Protein AF-A0A4Q2KER1-F1 (afdb_monomer_lite)

Secondary structure (DSSP, 8-state):
-EEETT-EEE-SSHHHHHHHHHS-----SSSEE--HHHHHHHTTSEEEEEE--EEEEETTEEEEEE-TTSBPTTT-SB-SS-EEEEEE-S-TTT--HHHHS-SSSEEEEEEEEE-TTSSEEEEEEEEEEEEEEEEEETTEEEEEEEEEEESEEE-

InterPro domains:
  IPR040674 PvuRts1 I-like, SET and RING associated domain [PF18491] (13-147)

Organism: NCBI:txid2508949

Foldseek 3Di:
DKDFFFDWQFDQDPQSVCCVPPVANDPDPDQKDQGPSNCVVPNQAEIEGEEAQPQDADPQKGKHWAAAQGQDPPVRGGHNHTKIKIFGRDDQVPQDPCNVVPGHFKYQYWHQDADPVRGGGTTGGHAMWGFPDWDDDPNGGTITITGHDGRMDDD

Structure (mmCIF, N/CA/C/O backbone):
data_AF-A0A4Q2KER1-F1
#
_entry.id   AF-A0A4Q2KER1-F1
#
loop_
_atom_site.group_PDB
_atom_site.id
_atom_site.type_symbol
_atom_site.label_atom_id
_atom_site.label_alt_id
_atom_site.label_comp_id
_atom_site.label_asym_id
_atom_site.label_entity_id
_atom_site.label_seq_id
_atom_site.pdbx_PDB_ins_code
_atom_site.Cartn_x
_atom_site.Cartn_y
_atom_site.Cartn_z
_atom_site.occupancy
_atom_site.B_iso_or_equiv
_atom_site.auth_seq_id
_atom_site.auth_comp_id
_atom_site.auth_asym_id
_atom_site.auth_atom_id
_atom_site.pdbx_PDB_model_num
ATOM 1 N N . MET A 1 1 ? 0.317 -7.271 -19.380 1.00 82.81 1 MET A N 1
ATOM 2 C CA . MET A 1 1 ? 1.462 -7.716 -18.539 1.00 82.81 1 MET A CA 1
ATOM 3 C C . MET A 1 1 ? 0.922 -8.131 -17.179 1.00 82.81 1 MET A C 1
ATOM 5 O O . MET A 1 1 ? -0.058 -7.540 -16.755 1.00 82.81 1 MET A O 1
ATOM 9 N N . GLN A 1 2 ? 1.491 -9.131 -16.507 1.00 91.81 2 GLN A N 1
ATOM 10 C CA . GLN A 1 2 ? 0.984 -9.592 -15.210 1.00 91.81 2 GLN A CA 1
ATOM 11 C C . GLN A 1 2 ? 2.060 -9.434 -14.139 1.00 91.81 2 GLN A C 1
ATOM 13 O O . GLN A 1 2 ? 3.179 -9.895 -14.343 1.00 91.81 2 GLN A O 1
ATOM 18 N N . ILE A 1 3 ? 1.697 -8.805 -13.024 1.00 94.69 3 ILE A N 1
ATOM 19 C CA . ILE A 1 3 ? 2.524 -8.677 -11.824 1.00 94.69 3 ILE A CA 1
ATOM 20 C C . ILE A 1 3 ? 1.947 -9.614 -10.764 1.00 94.69 3 ILE A C 1
ATOM 22 O O . ILE A 1 3 ? 0.728 -9.649 -10.567 1.00 94.69 3 ILE A O 1
ATOM 26 N N . LYS A 1 4 ? 2.802 -10.380 -10.094 1.00 97.38 4 LYS A N 1
ATOM 27 C CA . LYS A 1 4 ? 2.440 -11.365 -9.070 1.00 97.38 4 LYS A CA 1
ATOM 28 C C . LYS A 1 4 ? 3.099 -11.022 -7.745 1.00 97.38 4 LYS A C 1
ATOM 30 O O . LYS A 1 4 ? 4.189 -10.453 -7.717 1.00 97.38 4 LYS A O 1
ATOM 35 N N . GLN A 1 5 ? 2.434 -11.344 -6.637 1.00 97.44 5 GLN A N 1
ATOM 36 C CA . GLN A 1 5 ? 2.974 -11.112 -5.302 1.00 97.44 5 GLN A CA 1
ATOM 37 C C . GLN A 1 5 ? 4.399 -11.668 -5.199 1.00 97.44 5 GLN A C 1
ATOM 39 O O . GLN A 1 5 ? 4.672 -12.798 -5.600 1.00 97.44 5 GLN A O 1
ATOM 44 N N . GLY A 1 6 ? 5.295 -10.865 -4.632 1.00 96.69 6 GLY A N 1
ATOM 45 C CA . GLY A 1 6 ? 6.705 -11.205 -4.490 1.00 96.69 6 GLY A CA 1
ATOM 46 C C . GLY A 1 6 ? 7.576 -10.727 -5.649 1.00 96.69 6 GLY A C 1
ATOM 47 O O . GLY A 1 6 ? 8.791 -10.642 -5.456 1.00 96.69 6 GLY A O 1
ATOM 48 N N . ASP A 1 7 ? 6.992 -10.345 -6.793 1.00 97.69 7 ASP A N 1
ATOM 49 C CA . ASP A 1 7 ? 7.736 -9.722 -7.888 1.00 97.69 7 ASP A CA 1
ATOM 50 C C . ASP A 1 7 ? 8.506 -8.505 -7.371 1.00 97.69 7 ASP A C 1
ATOM 52 O O . ASP A 1 7 ? 7.975 -7.653 -6.645 1.00 97.69 7 ASP A O 1
ATOM 56 N N . PHE A 1 8 ? 9.787 -8.446 -7.733 1.00 97.25 8 PHE A N 1
ATOM 57 C CA . PHE A 1 8 ? 10.721 -7.455 -7.225 1.00 97.25 8 PHE A CA 1
ATOM 58 C C . PHE A 1 8 ? 11.245 -6.558 -8.340 1.00 97.25 8 PHE A C 1
ATOM 60 O O . PHE A 1 8 ? 11.900 -7.012 -9.278 1.00 97.25 8 PHE A O 1
ATOM 67 N N . PHE A 1 9 ? 11.015 -5.262 -8.177 1.00 94.56 9 PHE A N 1
ATOM 68 C CA . PHE A 1 9 ? 11.400 -4.213 -9.108 1.00 94.56 9 PHE A CA 1
ATOM 69 C C . PHE A 1 9 ? 12.619 -3.482 -8.552 1.00 94.56 9 PHE A C 1
ATOM 71 O O . PHE A 1 9 ? 12.553 -2.834 -7.501 1.00 94.56 9 PHE A O 1
ATOM 78 N N . ARG A 1 10 ? 13.760 -3.630 -9.230 1.00 93.50 10 ARG A N 1
ATOM 79 C CA . ARG A 1 10 ? 15.041 -3.071 -8.774 1.00 93.50 10 ARG A CA 1
ATOM 80 C C . ARG A 1 10 ? 15.081 -1.569 -9.014 1.00 93.50 10 ARG A C 1
ATOM 82 O O . ARG A 1 10 ? 14.605 -1.097 -10.037 1.00 93.50 10 ARG A O 1
ATOM 89 N N . GLY A 1 11 ? 15.701 -0.830 -8.105 1.00 89.38 11 GLY A N 1
ATOM 90 C CA . GLY A 1 11 ? 15.837 0.618 -8.237 1.00 89.38 11 GLY A CA 1
ATOM 91 C C . GLY A 1 11 ? 15.706 1.313 -6.896 1.00 89.38 11 GLY A C 1
ATOM 92 O O . GLY A 1 11 ? 15.234 0.739 -5.917 1.00 89.38 11 GLY A O 1
ATOM 93 N N . THR A 1 12 ? 16.152 2.560 -6.833 1.00 87.50 12 THR A N 1
ATOM 94 C CA . THR A 1 12 ? 16.125 3.327 -5.577 1.00 87.50 12 THR A CA 1
ATOM 95 C C . THR A 1 12 ? 14.981 4.339 -5.549 1.00 87.50 12 THR A C 1
ATOM 97 O O . THR A 1 12 ? 14.697 4.922 -4.499 1.00 87.50 12 THR A O 1
ATOM 100 N N . THR A 1 13 ? 14.295 4.520 -6.683 1.00 89.00 13 THR A N 1
ATOM 101 C CA . THR A 1 13 ? 13.223 5.499 -6.861 1.00 89.00 13 THR A CA 1
ATOM 102 C C . THR A 1 13 ? 11.897 4.844 -7.245 1.00 89.00 13 THR A C 1
ATOM 104 O O . THR A 1 13 ? 11.844 3.749 -7.803 1.00 89.00 13 THR A O 1
ATOM 107 N N . ILE A 1 14 ? 10.789 5.541 -6.965 1.00 89.19 14 ILE A N 1
ATOM 108 C CA . ILE A 1 14 ? 9.450 5.078 -7.363 1.00 89.19 14 ILE A CA 1
ATOM 109 C C . ILE A 1 14 ? 9.329 5.061 -8.892 1.00 89.19 14 ILE A C 1
ATOM 111 O O . ILE A 1 14 ? 8.648 4.198 -9.438 1.00 89.19 14 ILE A O 1
ATOM 115 N N . GLN A 1 15 ? 10.011 5.985 -9.574 1.00 87.88 15 GLN A N 1
ATOM 116 C CA . GLN A 1 15 ? 10.048 6.053 -11.031 1.00 87.88 15 GLN A CA 1
ATOM 117 C C . GLN A 1 15 ? 10.649 4.777 -11.635 1.00 87.88 15 GLN A C 1
ATOM 119 O O . GLN A 1 15 ? 10.039 4.213 -12.541 1.00 87.88 15 GLN A O 1
ATOM 124 N N . ASP A 1 16 ? 11.759 4.268 -11.083 1.00 89.00 16 ASP A N 1
ATOM 125 C CA . ASP A 1 16 ? 12.372 3.008 -11.536 1.00 89.00 16 ASP A CA 1
ATOM 126 C C . ASP A 1 16 ? 11.361 1.856 -11.483 1.00 89.00 16 ASP A C 1
ATOM 128 O O . ASP A 1 16 ? 11.210 1.094 -12.440 1.00 89.00 16 ASP A O 1
ATOM 132 N N . CYS A 1 17 ? 10.638 1.754 -10.362 1.00 90.69 17 CYS A N 1
ATOM 133 C CA . CYS A 1 17 ? 9.606 0.743 -10.176 1.00 90.69 17 CYS A CA 1
ATOM 134 C C . CYS A 1 17 ? 8.462 0.925 -11.176 1.00 90.69 17 CYS A C 1
ATOM 136 O O . CYS A 1 17 ? 8.044 -0.040 -11.802 1.00 90.69 17 CYS A O 1
ATOM 138 N N . CYS A 1 18 ? 7.980 2.152 -11.383 1.00 89.25 18 CYS A N 1
ATOM 139 C CA . CYS A 1 18 ? 6.850 2.407 -12.275 1.00 89.25 18 CYS A CA 1
ATOM 140 C C . CYS A 1 18 ? 7.175 2.169 -13.749 1.00 89.25 18 CYS A C 1
ATOM 142 O O . CYS A 1 18 ? 6.317 1.681 -14.483 1.00 89.25 18 CYS A O 1
ATOM 144 N N . SER A 1 19 ? 8.400 2.468 -14.177 1.00 89.62 19 SER A N 1
ATOM 145 C CA . SER A 1 19 ? 8.855 2.165 -15.533 1.00 89.62 19 SER A CA 1
ATOM 146 C C . SER A 1 19 ? 8.831 0.652 -15.783 1.00 89.62 19 SER A C 1
ATOM 148 O O . SER A 1 19 ? 8.263 0.197 -16.771 1.00 89.62 19 SER A O 1
ATOM 150 N N . GLN A 1 20 ? 9.319 -0.151 -14.832 1.00 91.69 20 GLN A N 1
ATOM 151 C CA . GLN A 1 20 ? 9.314 -1.614 -14.949 1.00 91.69 20 GLN A CA 1
ATOM 152 C C . GLN A 1 20 ? 7.918 -2.234 -14.771 1.00 91.69 20 GLN A C 1
ATOM 154 O O . GLN A 1 20 ? 7.540 -3.135 -15.513 1.00 91.69 20 GLN A O 1
ATOM 159 N N . ALA A 1 21 ? 7.152 -1.768 -13.782 1.00 90.44 21 ALA A N 1
ATOM 160 C CA . ALA A 1 21 ? 5.866 -2.345 -13.404 1.00 90.44 21 ALA A CA 1
ATOM 161 C C . ALA A 1 21 ? 4.711 -1.876 -14.292 1.00 90.44 21 ALA A C 1
ATOM 163 O O . ALA A 1 21 ? 3.768 -2.628 -14.481 1.00 90.44 21 ALA A O 1
ATOM 164 N N . PHE A 1 22 ? 4.750 -0.654 -14.831 1.00 89.38 22 PHE A N 1
ATOM 165 C CA . PHE A 1 22 ? 3.634 -0.057 -15.578 1.00 89.38 22 PHE A CA 1
ATOM 166 C C . PHE A 1 22 ? 4.013 0.436 -16.978 1.00 89.38 22 PHE A C 1
ATOM 168 O O . PHE A 1 22 ? 3.125 0.844 -17.730 1.00 89.38 22 PHE A O 1
ATOM 175 N N . GLY A 1 23 ? 5.303 0.434 -17.334 1.00 86.38 23 GLY A N 1
ATOM 176 C CA . GLY A 1 23 ? 5.780 0.990 -18.601 1.00 86.38 23 GLY A CA 1
ATOM 177 C C . GLY A 1 23 ? 5.606 2.507 -18.704 1.00 86.38 23 GLY A C 1
ATOM 178 O O . GLY A 1 23 ? 5.499 3.020 -19.813 1.00 86.38 23 GLY A O 1
ATOM 179 N N . CYS A 1 24 ? 5.504 3.228 -17.578 1.00 74.94 24 CYS A N 1
ATOM 180 C CA . CYS A 1 24 ? 5.270 4.673 -17.586 1.00 74.94 24 CYS A CA 1
ATOM 181 C C . CYS A 1 24 ? 6.384 5.465 -16.886 1.00 74.94 24 CYS A C 1
ATOM 183 O O . CYS A 1 24 ? 6.780 5.138 -15.765 1.00 74.94 24 CYS A O 1
ATOM 185 N N . ASP A 1 25 ? 6.789 6.578 -17.499 1.00 64.38 25 ASP A N 1
ATOM 186 C CA . ASP A 1 25 ? 7.781 7.526 -16.969 1.00 64.38 25 ASP A CA 1
ATOM 187 C C . ASP A 1 25 ? 7.149 8.551 -16.016 1.00 64.38 25 ASP A C 1
ATOM 189 O O . ASP A 1 25 ? 7.335 9.763 -16.135 1.00 64.38 25 ASP A O 1
ATOM 19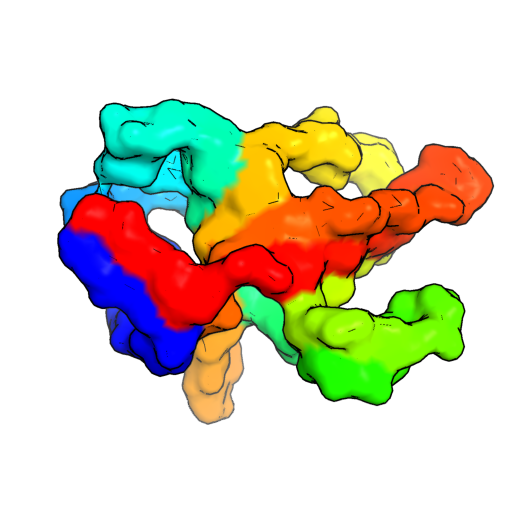3 N N . ALA A 1 26 ? 6.324 8.085 -15.080 1.00 62.53 26 ALA A N 1
ATOM 194 C CA . ALA A 1 26 ? 5.715 8.988 -14.114 1.00 62.53 26 ALA A CA 1
ATOM 195 C C . ALA A 1 26 ? 6.785 9.596 -13.186 1.00 62.53 26 ALA A C 1
ATOM 197 O O . ALA A 1 26 ? 7.653 8.885 -12.680 1.00 62.53 26 ALA A O 1
ATOM 198 N N . LEU A 1 27 ? 6.659 10.899 -12.902 1.00 62.44 27 LEU A N 1
ATOM 199 C CA . LEU A 1 27 ? 7.355 11.610 -11.822 1.00 62.44 27 LEU A CA 1
ATOM 200 C C . LEU A 1 27 ? 6.416 11.721 -10.609 1.00 62.44 27 LEU A C 1
ATOM 202 O O . LEU A 1 27 ? 5.691 12.711 -10.469 1.00 62.44 27 LEU A O 1
ATOM 206 N N . PRO A 1 28 ? 6.345 10.709 -9.732 1.00 62.97 28 PRO A N 1
ATOM 207 C CA . PRO A 1 28 ? 5.453 10.769 -8.587 1.00 62.97 28 PRO A CA 1
ATOM 208 C C . PRO A 1 28 ? 5.952 11.785 -7.559 1.00 62.97 28 PRO A C 1
ATOM 210 O O . PRO A 1 28 ? 7.000 11.606 -6.944 1.00 62.97 28 PRO A O 1
ATOM 213 N N . MET A 1 29 ? 5.155 12.826 -7.308 1.00 56.88 29 MET A N 1
ATOM 214 C CA . MET A 1 29 ? 5.394 13.774 -6.208 1.00 56.88 29 MET A CA 1
ATOM 215 C C . MET A 1 29 ? 4.910 13.252 -4.842 1.00 56.88 29 MET A C 1
ATOM 217 O O . MET A 1 29 ? 5.133 13.891 -3.818 1.00 56.88 29 MET A O 1
ATOM 221 N N . ARG A 1 30 ? 4.202 12.113 -4.807 1.00 66.75 30 ARG A N 1
ATOM 222 C CA . ARG A 1 30 ? 3.586 11.532 -3.602 1.00 66.75 30 ARG A CA 1
ATOM 223 C C . ARG A 1 30 ? 3.815 10.023 -3.538 1.00 66.75 30 ARG A C 1
ATOM 225 O O . ARG A 1 30 ? 4.129 9.386 -4.537 1.00 66.75 30 ARG A O 1
ATOM 232 N N . ALA A 1 31 ? 3.635 9.443 -2.350 1.00 72.06 31 ALA A N 1
ATOM 233 C CA . ALA A 1 31 ? 3.780 8.002 -2.125 1.00 72.06 31 ALA A CA 1
ATOM 234 C C . ALA A 1 31 ? 2.668 7.152 -2.773 1.00 72.06 31 ALA A C 1
ATOM 236 O O . ALA A 1 31 ? 2.792 5.930 -2.802 1.00 72.06 31 ALA A O 1
ATOM 237 N N . TYR A 1 32 ? 1.607 7.778 -3.291 1.00 79.81 32 TYR A N 1
ATOM 238 C CA . TYR A 1 32 ? 0.554 7.132 -4.070 1.00 79.81 32 TYR A CA 1
ATOM 239 C C . TYR A 1 32 ? 0.103 8.016 -5.235 1.00 79.81 32 TYR A C 1
ATOM 241 O O . TYR A 1 32 ? 0.102 9.244 -5.120 1.00 79.81 32 TYR A O 1
ATOM 249 N N . PHE A 1 33 ? -0.275 7.392 -6.350 1.00 85.94 33 PHE A N 1
ATOM 250 C CA . PHE A 1 33 ? -0.830 8.041 -7.544 1.00 85.94 33 PHE A CA 1
ATOM 251 C C . PHE A 1 33 ? -1.430 6.985 -8.489 1.00 85.94 33 PHE A C 1
ATOM 253 O O . PHE A 1 33 ? -1.301 5.790 -8.235 1.00 85.94 33 PHE A O 1
ATOM 260 N N . ILE A 1 34 ? -2.065 7.407 -9.585 1.00 87.12 34 ILE A N 1
ATOM 261 C CA . ILE A 1 34 ? -2.549 6.494 -10.632 1.00 87.12 34 ILE A CA 1
ATOM 262 C C . ILE A 1 34 ? -1.576 6.548 -11.818 1.00 87.12 34 ILE A C 1
ATOM 264 O O . ILE A 1 34 ? -1.477 7.600 -12.458 1.00 87.12 34 ILE A O 1
ATOM 268 N N . PRO A 1 35 ? -0.844 5.460 -12.121 1.00 87.75 35 PRO A N 1
ATOM 269 C CA . PRO A 1 35 ? -0.024 5.373 -13.328 1.00 87.75 35 PRO A CA 1
ATOM 270 C C . PRO A 1 35 ? -0.859 5.594 -14.593 1.00 87.75 35 PRO A C 1
ATOM 272 O O . PRO A 1 35 ? -1.991 5.121 -14.670 1.00 87.75 35 PRO A O 1
ATOM 275 N N . LYS A 1 36 ? -0.305 6.263 -15.614 1.00 87.62 36 LYS A N 1
ATOM 276 C CA . LYS A 1 36 ? -1.032 6.574 -16.862 1.00 87.62 36 LYS A CA 1
ATOM 277 C C . LYS A 1 36 ? -1.641 5.319 -17.502 1.00 87.62 36 LYS A C 1
ATOM 279 O O . LYS A 1 36 ? -2.835 5.306 -17.767 1.00 87.62 36 LYS A O 1
ATOM 284 N N . THR A 1 37 ? -0.853 4.254 -17.637 1.00 88.81 37 THR A N 1
ATOM 285 C CA . THR A 1 37 ? -1.289 2.962 -18.194 1.00 88.81 37 THR A CA 1
ATOM 286 C C . THR A 1 37 ? -2.437 2.338 -17.394 1.00 88.81 37 THR A C 1
ATOM 288 O O . THR A 1 37 ? -3.367 1.768 -17.957 1.00 88.81 37 THR A O 1
ATOM 291 N N . VAL A 1 38 ? -2.403 2.473 -16.063 1.00 90.38 38 VAL A N 1
ATOM 292 C CA . VAL A 1 38 ? -3.481 1.997 -15.183 1.00 90.38 38 VAL A CA 1
ATOM 293 C C . VAL A 1 38 ? -4.737 2.836 -15.393 1.00 90.38 38 VAL A C 1
ATOM 295 O O . VAL A 1 38 ? -5.817 2.270 -15.537 1.00 90.38 38 VAL A O 1
ATOM 298 N N . ARG A 1 39 ? -4.599 4.167 -15.479 1.00 90.00 39 ARG A N 1
ATOM 299 C CA . ARG A 1 39 ? -5.721 5.077 -15.733 1.00 90.00 39 ARG A CA 1
ATOM 300 C C . ARG A 1 39 ? -6.392 4.813 -17.075 1.00 90.00 39 ARG A C 1
ATOM 302 O O . ARG A 1 39 ? -7.613 4.809 -17.149 1.00 90.00 39 ARG A O 1
ATOM 309 N N . GLU A 1 40 ? -5.615 4.596 -18.129 1.00 90.62 40 GLU A N 1
ATOM 310 C CA . GLU A 1 40 ? -6.144 4.333 -19.472 1.00 90.62 40 GLU A CA 1
ATOM 311 C C . GLU A 1 40 ? -6.981 3.050 -19.523 1.00 90.62 40 GLU A C 1
ATOM 313 O O . GLU A 1 40 ? -7.974 2.996 -20.245 1.00 90.62 40 GLU A O 1
ATOM 318 N N . ARG A 1 41 ? -6.614 2.036 -18.731 1.00 91.25 41 ARG A N 1
ATOM 319 C CA . ARG A 1 41 ? -7.297 0.739 -18.719 1.00 91.25 41 ARG A CA 1
ATOM 320 C C . ARG A 1 41 ? -8.431 0.638 -17.697 1.00 91.25 41 ARG A C 1
ATOM 322 O O . ARG A 1 41 ? -9.433 -0.013 -17.973 1.00 91.25 41 ARG A O 1
ATOM 329 N N . TYR A 1 42 ? -8.269 1.245 -16.524 1.00 91.50 42 TYR A N 1
ATOM 330 C CA . TYR A 1 42 ? -9.158 1.053 -15.372 1.00 91.50 42 TYR A CA 1
ATOM 331 C C . TYR A 1 42 ? -9.743 2.355 -14.808 1.00 91.50 42 TYR A C 1
ATOM 333 O O . TYR A 1 42 ? -10.422 2.334 -13.782 1.00 91.50 42 TYR A O 1
ATOM 341 N N . GLY A 1 43 ? -9.474 3.498 -15.439 1.00 89.06 43 GLY A N 1
ATOM 342 C CA . GLY A 1 43 ? -9.858 4.803 -14.910 1.00 89.06 43 GLY A CA 1
ATOM 343 C C . GLY A 1 43 ? -9.193 5.096 -13.564 1.00 89.06 43 GLY A C 1
ATOM 344 O O . GLY A 1 43 ? -8.065 4.685 -13.294 1.00 89.06 43 GLY A O 1
ATOM 345 N N . ASP A 1 44 ? -9.910 5.798 -12.692 1.00 87.25 44 ASP A N 1
ATOM 346 C CA . ASP A 1 44 ? -9.412 6.185 -11.370 1.00 87.25 44 ASP A CA 1
ATOM 347 C C . ASP A 1 44 ? -9.734 5.142 -10.277 1.00 87.25 44 ASP A C 1
ATOM 349 O O . ASP A 1 44 ? -9.924 5.487 -9.115 1.00 87.25 44 ASP A O 1
ATOM 353 N N . HIS A 1 45 ? -9.828 3.855 -10.623 1.00 87.38 45 HIS A N 1
ATOM 354 C CA . HIS A 1 45 ? -10.171 2.800 -9.659 1.00 87.38 45 HIS A CA 1
ATOM 355 C C . HIS A 1 45 ? -8.956 2.312 -8.845 1.00 87.38 45 HIS A C 1
ATOM 357 O O . HIS A 1 45 ? -9.053 2.097 -7.633 1.00 87.38 45 HIS A O 1
ATOM 363 N N . TYR A 1 46 ? -7.795 2.189 -9.500 1.00 90.19 46 TYR A N 1
ATOM 364 C CA . TYR A 1 46 ? -6.571 1.615 -8.935 1.00 90.19 46 TYR A CA 1
ATOM 365 C C . TYR A 1 46 ? -5.475 2.655 -8.722 1.00 90.19 46 TYR A C 1
ATOM 367 O O . TYR A 1 46 ? -5.035 3.308 -9.666 1.00 90.19 46 TYR A O 1
ATOM 375 N N . TYR A 1 47 ? -4.948 2.733 -7.501 1.00 90.06 47 TYR A N 1
ATOM 376 C CA . TYR A 1 47 ? -3.835 3.624 -7.165 1.00 90.06 47 TYR A CA 1
ATOM 377 C C . TYR A 1 47 ? -2.599 2.803 -6.818 1.00 90.06 47 TYR A C 1
ATOM 379 O O . TYR A 1 47 ? -2.645 1.943 -5.941 1.00 90.06 47 TYR A O 1
ATOM 387 N N . ALA A 1 48 ? -1.473 3.090 -7.464 1.00 91.44 48 ALA A N 1
ATOM 388 C CA . ALA A 1 48 ? -0.190 2.535 -7.061 1.00 91.44 48 ALA A CA 1
ATOM 389 C C . ALA A 1 48 ? 0.257 3.188 -5.749 1.00 91.44 48 ALA A C 1
ATOM 391 O O . ALA A 1 48 ? 0.192 4.412 -5.611 1.00 91.44 48 ALA A O 1
ATOM 392 N N . TRP A 1 49 ? 0.703 2.379 -4.790 1.00 92.81 49 TRP A N 1
ATOM 393 C CA . TRP A 1 49 ? 1.037 2.818 -3.437 1.00 92.81 49 TRP A CA 1
ATOM 394 C C . TRP A 1 49 ? 2.384 2.250 -2.991 1.00 92.81 49 TRP A C 1
ATOM 396 O O . TRP A 1 49 ? 2.581 1.041 -2.989 1.00 92.81 49 TRP A O 1
ATOM 406 N N . PHE A 1 50 ? 3.319 3.125 -2.614 1.00 92.31 50 PHE A N 1
ATOM 407 C CA . PHE A 1 50 ? 4.721 2.780 -2.361 1.00 92.31 50 PHE A CA 1
ATOM 408 C C . PHE A 1 50 ? 5.124 3.121 -0.929 1.00 92.31 50 PHE A C 1
ATOM 410 O O . PHE A 1 50 ? 5.533 4.256 -0.639 1.00 92.31 50 PHE A O 1
ATOM 417 N N . VAL A 1 51 ? 5.087 2.135 -0.038 1.00 92.19 51 VAL A N 1
ATOM 418 C CA . VAL A 1 51 ? 5.234 2.341 1.413 1.00 92.19 51 VAL A CA 1
ATOM 419 C C . VAL A 1 51 ? 6.230 1.391 2.053 1.00 92.19 51 VAL A C 1
ATOM 421 O O . VAL A 1 51 ? 6.538 0.332 1.521 1.00 92.19 51 VAL A O 1
ATOM 424 N N . PHE A 1 52 ? 6.761 1.782 3.209 1.00 93.88 52 PHE A N 1
ATOM 425 C CA . PHE A 1 52 ? 7.358 0.808 4.123 1.00 93.88 52 PHE A CA 1
ATOM 426 C C . PHE A 1 52 ? 6.229 0.028 4.795 1.00 93.88 52 PHE A C 1
ATOM 428 O O . PHE A 1 52 ? 5.159 0.584 4.977 1.00 93.88 52 PHE A O 1
ATOM 435 N N . MET A 1 53 ? 6.445 -1.241 5.132 1.00 95.44 53 MET A N 1
ATOM 436 C CA 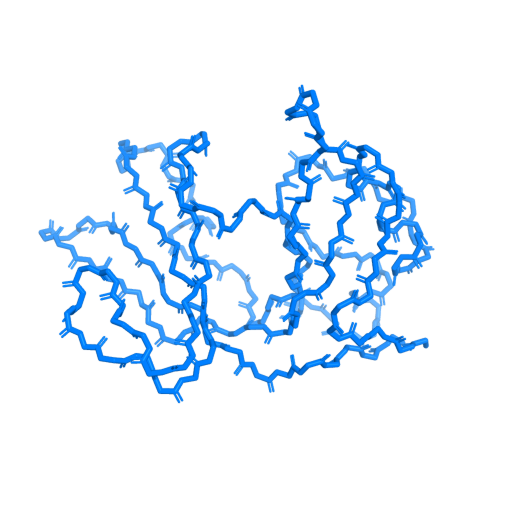. MET A 1 53 ? 5.432 -2.079 5.799 1.00 95.44 53 MET A CA 1
ATOM 437 C C . MET A 1 53 ? 5.979 -2.716 7.086 1.00 95.44 53 MET A C 1
ATOM 439 O O . MET A 1 53 ? 5.535 -3.781 7.503 1.00 95.44 53 MET A O 1
ATOM 443 N N . ASP A 1 54 ? 6.994 -2.082 7.677 1.00 93.56 54 ASP A N 1
ATOM 444 C CA . ASP A 1 54 ? 7.739 -2.531 8.861 1.00 93.56 54 ASP A CA 1
ATOM 445 C C . ASP A 1 54 ? 7.242 -1.876 10.166 1.00 93.56 54 ASP A C 1
ATOM 447 O O . ASP A 1 54 ? 7.853 -2.052 11.215 1.00 93.56 54 ASP A O 1
ATOM 451 N N . GLY A 1 55 ? 6.160 -1.091 10.109 1.00 93.12 55 GLY A N 1
ATOM 452 C CA . GLY A 1 55 ? 5.640 -0.320 11.240 1.00 93.12 55 GLY A CA 1
ATOM 453 C C . GLY A 1 55 ? 6.447 0.942 11.567 1.00 93.12 55 GLY A C 1
ATOM 454 O O . GLY A 1 55 ? 6.068 1.688 12.474 1.00 93.12 55 GLY A O 1
ATOM 455 N N . SER A 1 56 ? 7.532 1.231 10.838 1.00 92.00 56 SER A N 1
ATOM 456 C CA . SER A 1 56 ? 8.301 2.458 11.056 1.00 92.00 56 SER A CA 1
ATOM 457 C C . SER A 1 56 ? 7.479 3.698 10.699 1.00 92.00 56 SER A C 1
ATOM 459 O O . SER A 1 56 ? 6.754 3.727 9.703 1.00 92.00 56 SER A O 1
ATOM 461 N N . VAL A 1 57 ? 7.600 4.741 11.524 1.00 91.94 57 VAL A N 1
ATOM 462 C CA . VAL A 1 57 ? 6.927 6.021 11.288 1.00 91.94 57 VAL A CA 1
ATOM 463 C C . VAL A 1 57 ? 7.740 6.840 10.293 1.00 91.94 57 VAL A C 1
ATOM 465 O O . VAL A 1 57 ? 8.924 7.110 10.504 1.00 91.94 57 VAL A O 1
ATOM 468 N N . LYS A 1 58 ? 7.094 7.280 9.214 1.00 88.94 58 LYS A N 1
ATOM 469 C CA . LYS A 1 58 ? 7.664 8.202 8.234 1.00 88.94 58 LYS A CA 1
ATOM 470 C C . LYS A 1 58 ? 6.637 9.257 7.857 1.00 88.94 58 LYS A C 1
ATOM 472 O O . LYS A 1 58 ? 5.555 8.926 7.390 1.00 88.94 58 LYS A O 1
ATOM 477 N N . ASN A 1 59 ? 6.999 10.529 8.026 1.00 87.50 59 ASN A N 1
ATOM 478 C CA . ASN A 1 59 ? 6.106 11.669 7.787 1.00 87.50 59 ASN A CA 1
ATOM 479 C C . ASN A 1 59 ? 4.760 11.503 8.516 1.00 87.50 59 ASN A C 1
ATOM 481 O O . ASN A 1 59 ? 3.711 11.673 7.908 1.00 87.50 59 ASN A O 1
ATOM 485 N N . ASN A 1 60 ? 4.804 11.115 9.795 1.00 92.00 60 ASN A N 1
ATOM 486 C CA . ASN A 1 60 ? 3.639 10.843 10.650 1.00 92.00 60 ASN A CA 1
ATOM 487 C C . ASN A 1 60 ? 2.772 9.635 10.257 1.00 92.00 60 ASN A C 1
ATOM 489 O O . ASN A 1 60 ? 1.777 9.376 10.927 1.00 92.00 60 ASN A O 1
ATOM 493 N N . TRP A 1 61 ? 3.143 8.878 9.224 1.00 91.88 61 TRP A N 1
ATOM 494 C CA . TRP A 1 61 ? 2.445 7.660 8.821 1.00 91.88 61 TRP A CA 1
ATOM 495 C C . TRP A 1 61 ? 3.250 6.423 9.209 1.00 91.88 61 TRP A C 1
ATOM 497 O O . TRP A 1 61 ? 4.450 6.346 8.941 1.00 91.88 61 TRP A O 1
ATOM 507 N N . SER A 1 62 ? 2.587 5.437 9.801 1.00 94.38 62 SER A N 1
ATOM 508 C CA . SER A 1 62 ? 3.114 4.092 10.018 1.00 94.38 62 SER A CA 1
ATOM 509 C C . SER A 1 62 ? 2.276 3.105 9.225 1.00 94.38 62 SER A C 1
ATOM 511 O O . SER A 1 62 ? 1.055 3.204 9.188 1.00 94.38 62 SER A O 1
ATOM 513 N N . ASN A 1 63 ? 2.938 2.166 8.567 1.00 95.88 63 ASN A N 1
ATOM 514 C CA . ASN A 1 63 ? 2.293 1.126 7.785 1.00 95.88 63 ASN A CA 1
ATOM 515 C C . ASN A 1 63 ? 2.897 -0.207 8.203 1.00 95.88 63 ASN A C 1
ATOM 517 O O . ASN A 1 63 ? 4.122 -0.361 8.208 1.00 95.88 63 ASN A O 1
ATOM 521 N N . GLN A 1 64 ? 2.049 -1.163 8.552 1.00 96.69 64 GLN A N 1
ATOM 522 C CA . GLN A 1 64 ? 2.467 -2.480 9.005 1.00 96.69 64 GLN A CA 1
ATOM 523 C C . GLN A 1 64 ? 1.711 -3.549 8.229 1.00 96.69 64 GLN A C 1
ATOM 525 O O . GLN A 1 64 ? 0.483 -3.533 8.186 1.00 96.69 64 GLN A O 1
ATOM 530 N N . PHE A 1 65 ? 2.446 -4.485 7.630 1.00 97.00 65 PHE A N 1
ATOM 531 C CA . PHE A 1 65 ? 1.837 -5.695 7.092 1.00 97.00 65 PHE A CA 1
ATOM 532 C C . PHE A 1 65 ? 1.444 -6.624 8.243 1.00 97.00 65 PHE A C 1
ATOM 534 O O . PHE A 1 65 ? 2.260 -6.904 9.124 1.00 97.00 65 PHE A O 1
ATOM 541 N N . ILE A 1 66 ? 0.203 -7.094 8.225 1.00 96.94 66 ILE A N 1
ATOM 542 C CA . ILE A 1 66 ? -0.364 -8.023 9.195 1.00 96.94 66 ILE A CA 1
ATOM 543 C C . ILE A 1 66 ? -0.831 -9.244 8.410 1.00 96.94 66 ILE A C 1
ATOM 545 O O . ILE A 1 66 ? -1.734 -9.149 7.577 1.00 96.94 66 ILE A O 1
ATOM 549 N N . ALA A 1 67 ? -0.202 -10.390 8.654 1.00 96.69 67 ALA A N 1
ATOM 550 C CA . ALA A 1 67 ? -0.612 -11.629 8.009 1.00 96.69 67 ALA A CA 1
ATOM 551 C C . ALA A 1 67 ? -1.959 -12.102 8.570 1.00 96.69 67 ALA A C 1
ATOM 553 O O . ALA A 1 67 ? -2.302 -11.821 9.725 1.00 96.69 67 ALA A O 1
ATOM 554 N N . LYS A 1 68 ? -2.698 -12.886 7.783 1.00 96.62 68 LYS A N 1
ATOM 555 C CA . LYS A 1 68 ? -3.906 -13.566 8.259 1.00 96.62 68 LYS A CA 1
ATOM 556 C C . LYS A 1 68 ? -3.662 -14.257 9.610 1.00 96.62 68 LYS A C 1
ATOM 558 O O . LYS A 1 68 ? -2.623 -14.876 9.839 1.00 96.62 68 LYS A O 1
ATOM 563 N N . SER A 1 69 ? -4.646 -14.154 10.498 1.00 96.81 69 SER A N 1
ATOM 564 C CA . SER A 1 69 ? -4.645 -14.655 11.877 1.00 96.81 69 SER A CA 1
ATOM 565 C C . SER A 1 69 ? -3.704 -13.934 12.852 1.00 96.81 69 SER A C 1
ATOM 567 O O . SER A 1 69 ? -3.774 -14.208 14.050 1.00 96.81 69 SER A O 1
ATOM 569 N N . GLN A 1 70 ? -2.858 -12.998 12.407 1.00 97.25 70 GLN A N 1
ATOM 570 C CA . GLN A 1 70 ? -2.121 -12.127 13.326 1.00 97.25 70 GLN A CA 1
ATOM 571 C C . GLN A 1 70 ? -3.042 -11.054 13.910 1.00 97.25 70 GLN A C 1
ATOM 573 O O . GLN A 1 70 ? -4.027 -10.650 13.294 1.00 97.25 70 GLN A O 1
ATOM 578 N N . ILE A 1 71 ? -2.725 -10.584 15.116 1.00 96.31 71 ILE A N 1
ATOM 579 C CA . ILE A 1 71 ? -3.524 -9.560 15.790 1.00 96.31 71 ILE A CA 1
ATOM 580 C C . ILE A 1 71 ? -3.311 -8.205 15.119 1.00 96.31 71 ILE A C 1
ATOM 582 O O . ILE A 1 71 ? -2.187 -7.705 15.057 1.00 96.31 71 ILE A O 1
ATOM 586 N N . ILE A 1 72 ? -4.407 -7.586 14.684 1.00 93.00 72 ILE A N 1
ATOM 587 C CA . ILE A 1 72 ? -4.395 -6.220 14.169 1.00 93.00 72 ILE A CA 1
ATOM 588 C C . ILE A 1 72 ? -4.121 -5.260 15.340 1.00 93.00 72 ILE A C 1
ATOM 590 O O . ILE A 1 72 ? -4.824 -5.317 16.365 1.00 93.00 72 ILE A O 1
ATOM 594 N N . PRO A 1 73 ? -3.128 -4.358 15.217 1.00 87.50 73 PRO A N 1
ATOM 595 C CA . PRO A 1 73 ? -2.896 -3.307 16.200 1.00 87.50 73 PRO A CA 1
ATOM 596 C C . PRO A 1 73 ? -4.165 -2.480 16.454 1.00 87.50 73 PRO A C 1
ATOM 598 O O . PRO A 1 73 ? -5.030 -2.371 15.591 1.00 87.50 73 PRO A O 1
ATOM 601 N N . PHE A 1 74 ? -4.287 -1.898 17.650 1.00 84.44 74 PHE A N 1
ATOM 602 C CA . PHE A 1 74 ? -5.481 -1.190 18.150 1.00 84.44 74 PHE A CA 1
ATOM 603 C C . PHE A 1 74 ? -6.751 -2.031 18.318 1.00 84.44 74 PHE A C 1
ATOM 605 O O . PHE A 1 74 ? -7.321 -2.019 19.404 1.00 84.44 74 PHE A O 1
ATOM 612 N N . LEU A 1 75 ? -7.184 -2.778 17.301 1.00 87.38 75 LEU A N 1
ATOM 613 C CA . LEU A 1 75 ? -8.436 -3.535 17.359 1.00 87.38 75 LEU A CA 1
ATOM 614 C C . LEU A 1 75 ? -8.366 -4.750 18.286 1.00 87.38 75 LEU A C 1
ATOM 616 O O . LEU A 1 75 ? -9.401 -5.188 18.776 1.00 87.38 75 LEU A O 1
ATOM 620 N N . LYS A 1 76 ? -7.165 -5.303 18.511 1.00 92.31 76 LYS A N 1
ATOM 621 C CA . LYS A 1 76 ? -6.946 -6.503 19.341 1.00 92.31 76 LYS A CA 1
ATOM 622 C C . LYS A 1 76 ? -7.743 -7.728 18.866 1.00 92.31 76 LYS A C 1
ATOM 624 O O . LYS A 1 76 ? -8.023 -8.626 19.653 1.00 92.31 76 LYS A O 1
ATOM 629 N N . VAL A 1 77 ? -8.053 -7.783 17.570 1.00 93.31 77 VAL A N 1
ATOM 630 C CA . VAL A 1 77 ? -8.700 -8.923 16.906 1.00 93.31 77 VAL A CA 1
ATOM 631 C C . VAL A 1 77 ? -7.769 -9.524 15.850 1.00 93.31 77 VAL A C 1
ATOM 633 O O . VAL A 1 77 ? -6.941 -8.791 15.297 1.00 93.31 77 VAL A O 1
ATOM 636 N N . PRO A 1 78 ? -7.870 -10.831 15.555 1.00 96.19 78 PRO A N 1
ATOM 637 C CA . PRO A 1 78 ? -7.134 -11.446 14.454 1.00 96.19 78 PRO A CA 1
ATOM 638 C C . PRO A 1 78 ? -7.553 -10.877 13.094 1.00 96.19 78 PRO A C 1
ATOM 640 O O . PRO A 1 78 ? -8.730 -10.601 12.869 1.00 96.19 78 PRO A O 1
ATOM 643 N N . ALA A 1 79 ? -6.603 -10.745 12.172 1.00 95.81 79 ALA A N 1
ATOM 644 C CA . ALA A 1 79 ? -6.881 -10.395 10.787 1.00 95.81 79 ALA A CA 1
ATOM 645 C C . ALA A 1 79 ? -7.513 -11.577 10.036 1.00 95.81 79 ALA A C 1
ATOM 647 O O . ALA A 1 79 ? -6.985 -12.690 10.052 1.00 95.81 79 ALA A O 1
ATOM 648 N N . GLU A 1 80 ? -8.623 -11.350 9.336 1.00 94.50 80 GLU A N 1
ATOM 649 C CA . GLU A 1 80 ? -9.294 -12.398 8.548 1.00 94.50 80 GLU A CA 1
ATOM 650 C C . GLU A 1 80 ? -8.550 -12.731 7.243 1.00 94.50 80 GLU A C 1
ATOM 652 O O . GLU A 1 80 ? -8.659 -13.838 6.702 1.00 94.50 80 GLU A O 1
ATOM 657 N N . ARG A 1 81 ? -7.774 -11.766 6.747 1.00 95.94 81 ARG A N 1
ATOM 658 C CA . ARG A 1 81 ? -6.960 -11.809 5.529 1.00 95.94 81 ARG A CA 1
ATOM 659 C C . ARG A 1 81 ? -5.642 -11.099 5.794 1.00 95.94 81 ARG A C 1
ATOM 661 O O . ARG A 1 81 ? -5.536 -10.347 6.760 1.00 95.94 81 ARG A O 1
ATOM 668 N N . ASP A 1 82 ? -4.674 -11.297 4.909 1.00 97.75 82 ASP A N 1
ATOM 669 C CA . ASP A 1 82 ? -3.508 -10.421 4.865 1.00 97.75 82 ASP A CA 1
ATOM 670 C C . ASP A 1 82 ? -3.979 -8.975 4.683 1.00 97.75 82 ASP A C 1
ATOM 672 O O . ASP A 1 82 ? -4.824 -8.678 3.829 1.00 97.75 82 ASP A O 1
ATOM 676 N N . CYS A 1 83 ? -3.463 -8.073 5.507 1.00 97.12 83 CYS A N 1
ATOM 677 C CA . CYS A 1 83 ? -3.856 -6.678 5.473 1.00 97.12 83 CYS A CA 1
ATOM 678 C C . CYS A 1 83 ? -2.682 -5.751 5.778 1.00 97.12 83 CYS A C 1
ATOM 680 O O . CYS A 1 83 ? -1.636 -6.155 6.288 1.00 97.12 83 CYS A O 1
ATOM 682 N N . ILE A 1 84 ? -2.859 -4.481 5.437 1.00 96.94 84 ILE A N 1
ATOM 683 C CA . ILE A 1 84 ? -1.949 -3.408 5.812 1.00 96.94 84 ILE A CA 1
ATOM 684 C C . ILE A 1 84 ? -2.690 -2.518 6.804 1.00 96.94 84 ILE A C 1
ATOM 686 O O . ILE A 1 84 ? -3.736 -1.946 6.487 1.00 96.94 84 ILE A O 1
ATOM 690 N N . PHE A 1 85 ? -2.141 -2.416 8.011 1.00 96.38 85 PHE A N 1
ATOM 691 C CA . PHE A 1 85 ? -2.574 -1.465 9.024 1.00 96.38 85 PHE A CA 1
ATOM 692 C C . PHE A 1 85 ? -1.822 -0.147 8.815 1.00 96.38 85 PHE A C 1
ATOM 694 O O . PHE A 1 85 ? -0.601 -0.095 8.970 1.00 96.38 85 PHE A O 1
ATOM 701 N N . GLU A 1 86 ? -2.546 0.902 8.434 1.00 94.44 86 GLU A N 1
ATOM 702 C CA . GLU A 1 86 ? -2.026 2.251 8.193 1.00 94.44 86 GLU A CA 1
ATOM 703 C C . GLU A 1 86 ? -2.461 3.158 9.347 1.00 94.44 86 GLU A C 1
ATOM 705 O O . GLU A 1 86 ? -3.650 3.402 9.515 1.00 94.44 86 GLU A O 1
ATOM 710 N N . ALA A 1 87 ? -1.527 3.679 10.135 1.00 94.25 87 ALA A N 1
ATOM 711 C CA . ALA A 1 87 ? -1.800 4.576 11.254 1.00 94.25 87 ALA A CA 1
ATOM 712 C C . ALA A 1 87 ? -1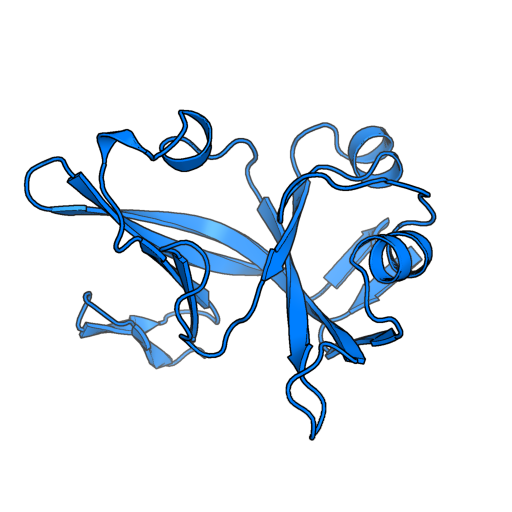.190 5.959 11.028 1.00 94.25 87 ALA A C 1
ATOM 714 O O . ALA A 1 87 ? -0.105 6.087 10.455 1.00 94.25 87 ALA A O 1
ATOM 715 N N . TYR A 1 88 ? -1.870 6.987 11.530 1.00 92.44 88 TYR A N 1
ATOM 716 C CA . TYR A 1 88 ? -1.402 8.367 11.494 1.00 92.44 88 TYR A CA 1
ATOM 717 C C . TYR A 1 88 ? -1.188 8.898 12.909 1.00 92.44 88 TYR A C 1
ATOM 719 O O . TYR A 1 88 ? -2.072 8.818 13.757 1.00 92.44 88 TYR A O 1
ATOM 727 N N . SER A 1 89 ? -0.010 9.464 13.157 1.00 91.50 89 SER A N 1
ATOM 728 C CA . SER A 1 89 ? 0.391 10.006 14.459 1.00 91.50 89 SER A CA 1
ATOM 729 C C . SER A 1 89 ? 0.598 11.524 14.449 1.00 91.50 89 SER A C 1
ATOM 731 O O . SER A 1 89 ? 1.169 12.068 15.390 1.00 91.50 89 SER A O 1
ATOM 733 N N . GLY A 1 90 ? 0.220 12.206 13.366 1.00 90.81 90 GLY A N 1
ATOM 734 C CA . GLY A 1 90 ? 0.408 13.649 13.212 1.00 90.81 90 GLY A CA 1
ATOM 735 C C . GLY A 1 90 ? -0.794 14.463 13.686 1.00 90.81 90 GLY A C 1
ATOM 736 O O . GLY A 1 90 ? -1.786 13.934 14.194 1.00 90.81 90 GLY A O 1
ATOM 737 N N . LEU A 1 91 ? -0.735 15.780 13.481 1.00 90.94 91 LEU A N 1
ATOM 738 C CA . LEU A 1 91 ? -1.865 16.653 13.781 1.00 90.94 91 LEU A CA 1
ATOM 739 C C . LEU A 1 91 ? -2.964 16.470 12.728 1.00 90.94 91 LEU A C 1
ATOM 741 O O . LEU A 1 91 ? -2.705 16.391 11.527 1.00 90.94 91 LEU A O 1
ATOM 745 N N . GLN A 1 92 ? -4.219 16.443 13.174 1.00 90.25 92 GLN A N 1
ATOM 746 C CA . GLN A 1 92 ? -5.392 16.271 12.302 1.00 90.25 92 GLN A CA 1
ATOM 747 C C . GLN A 1 92 ? -5.596 17.434 11.317 1.00 90.25 92 GLN A C 1
ATOM 749 O O . GLN A 1 92 ? -6.255 17.274 10.285 1.00 90.25 92 GLN A O 1
ATOM 754 N N . ALA A 1 93 ? -5.056 18.609 11.652 1.00 88.50 93 ALA A N 1
ATOM 755 C CA . ALA A 1 93 ? -5.066 19.792 10.798 1.00 88.50 93 ALA A CA 1
ATOM 756 C C . ALA A 1 93 ? -4.149 19.635 9.572 1.00 88.50 93 ALA A C 1
ATOM 758 O O . ALA A 1 93 ? -4.449 20.203 8.527 1.00 88.50 93 ALA A O 1
ATOM 759 N N . ASP A 1 94 ? -3.098 18.816 9.680 1.00 87.50 94 ASP A N 1
ATOM 760 C CA . ASP A 1 94 ? -2.105 18.621 8.615 1.00 87.50 94 ASP A CA 1
ATOM 761 C C . ASP A 1 94 ? -2.555 17.583 7.580 1.00 87.50 94 ASP A C 1
ATOM 763 O O . ASP A 1 94 ? -2.021 17.521 6.474 1.00 87.50 94 ASP A O 1
ATOM 767 N N . MET A 1 95 ? -3.556 16.768 7.923 1.00 85.38 95 MET A N 1
ATOM 768 C CA .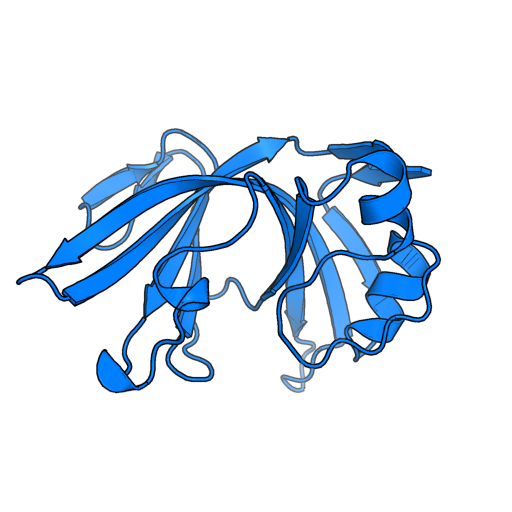 MET A 1 95 ? -4.117 15.784 7.007 1.00 85.38 95 MET A CA 1
ATOM 769 C C . MET A 1 95 ? -4.875 16.476 5.875 1.00 85.38 95 MET A C 1
ATOM 771 O O . MET A 1 95 ? -5.884 17.159 6.094 1.00 85.38 95 MET A O 1
ATOM 775 N N . THR A 1 96 ? -4.443 16.223 4.645 1.00 82.19 96 THR A N 1
ATOM 776 C CA . THR A 1 96 ? -5.138 16.694 3.447 1.00 82.19 96 THR A CA 1
ATOM 777 C C . THR A 1 96 ? -6.502 16.016 3.285 1.00 82.19 96 THR A C 1
ATOM 779 O O . THR A 1 96 ? -6.753 14.936 3.820 1.00 82.19 96 THR A O 1
ATOM 782 N N . LYS A 1 97 ? -7.398 16.613 2.484 1.00 77.62 97 LYS A N 1
ATOM 783 C CA . LYS A 1 97 ? -8.716 16.021 2.183 1.00 77.62 97 LYS A CA 1
ATOM 784 C C . LYS A 1 97 ? -8.598 14.575 1.687 1.00 77.62 97 LYS A C 1
ATOM 786 O O . LYS A 1 97 ? -9.310 13.713 2.173 1.00 77.62 97 LYS A O 1
ATOM 791 N N . HIS A 1 98 ? -7.663 14.300 0.778 1.00 73.25 98 HIS A N 1
ATOM 792 C CA . HIS A 1 98 ? -7.452 12.955 0.229 1.00 73.25 98 HIS A CA 1
ATOM 793 C C . HIS A 1 98 ? -6.806 11.981 1.218 1.00 73.25 98 HIS A C 1
ATOM 795 O O . HIS A 1 98 ? -6.893 10.774 1.044 1.00 73.25 98 HIS A O 1
ATOM 801 N N . GLU A 1 99 ? -6.148 12.484 2.257 1.00 77.81 99 GLU A N 1
ATOM 802 C CA . GLU A 1 99 ? -5.663 11.661 3.361 1.00 77.81 99 GLU A CA 1
ATOM 803 C C . GLU A 1 99 ? -6.721 11.427 4.429 1.00 77.81 99 GLU A C 1
ATOM 805 O O . GLU A 1 9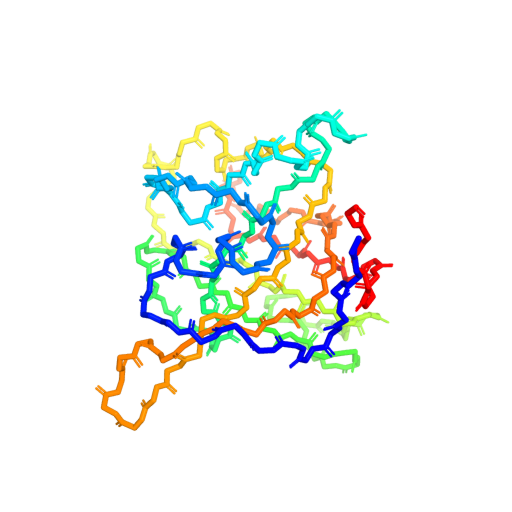9 ? -6.481 10.592 5.287 1.00 77.81 99 GLU A O 1
ATOM 810 N N . LYS A 1 100 ? -7.861 12.122 4.410 1.00 72.50 100 LYS A N 1
ATOM 811 C CA . LYS A 1 100 ? -9.034 11.803 5.242 1.00 72.50 100 LYS A CA 1
ATOM 812 C C . LYS A 1 100 ? -9.972 10.880 4.472 1.00 72.50 100 LYS A C 1
ATOM 814 O O . LYS A 1 100 ? -10.251 9.776 4.939 1.00 72.50 100 LYS A O 1
ATOM 819 N N . ASP A 1 101 ? -10.286 11.289 3.245 1.00 74.69 101 ASP A N 1
ATOM 820 C CA . ASP A 1 101 ? -11.169 10.628 2.289 1.00 74.69 101 ASP A CA 1
ATOM 821 C C . ASP A 1 101 ? -10.355 10.168 1.065 1.00 74.69 101 ASP A C 1
ATOM 823 O O . ASP A 1 101 ? -10.239 10.894 0.067 1.00 74.69 101 ASP A O 1
ATOM 827 N N . PRO A 1 102 ? -9.708 8.993 1.148 1.00 70.25 102 PRO A N 1
ATOM 828 C CA . PRO A 1 102 ? -8.865 8.479 0.082 1.00 70.25 102 PRO A CA 1
ATOM 829 C C . PRO A 1 102 ? -9.645 8.313 -1.214 1.00 70.25 102 PRO A C 1
ATOM 831 O O . PRO A 1 102 ? -10.717 7.719 -1.251 1.00 70.25 102 PRO A O 1
ATOM 834 N N . LEU A 1 103 ? -9.061 8.831 -2.294 1.00 62.38 103 LEU A N 1
ATOM 835 C CA . LEU A 1 103 ? -9.567 8.610 -3.643 1.00 62.38 103 LEU A CA 1
ATOM 836 C C . LEU A 1 103 ? -9.262 7.172 -4.077 1.00 62.38 103 LEU A C 1
ATOM 838 O O . LEU A 1 103 ? -8.167 6.669 -3.810 1.00 62.38 103 LEU A O 1
ATOM 842 N N . GLY A 1 104 ? -10.198 6.536 -4.772 1.00 63.38 104 GLY A N 1
ATOM 843 C CA . GLY A 1 104 ? -10.022 5.198 -5.332 1.00 63.38 104 GLY A CA 1
ATOM 844 C C . GLY A 1 104 ? -10.420 4.056 -4.426 1.00 63.38 104 GLY A C 1
ATOM 845 O O . GLY A 1 104 ? -10.307 4.131 -3.205 1.00 63.38 104 GLY A O 1
ATOM 846 N N . GLU A 1 105 ? -10.827 2.975 -5.073 1.00 74.81 105 GLU A N 1
ATOM 847 C CA . GLU A 1 105 ? -11.379 1.797 -4.419 1.00 74.81 105 GLU A CA 1
ATOM 848 C C . GLU A 1 105 ? -10.280 0.830 -3.979 1.00 74.81 105 GLU A C 1
ATOM 850 O O . GLU A 1 105 ? -10.382 0.244 -2.901 1.00 74.81 105 GLU A O 1
ATOM 855 N N . GLU A 1 106 ? -9.205 0.710 -4.767 1.00 91.31 106 GLU A N 1
ATOM 856 C CA . GLU A 1 106 ? -8.145 -0.268 -4.525 1.00 91.31 106 GLU A CA 1
ATOM 857 C C . GLU A 1 106 ? -6.726 0.324 -4.654 1.00 91.31 106 GLU A C 1
ATOM 859 O O . GLU A 1 106 ? -6.471 1.374 -5.264 1.00 91.31 106 GLU A O 1
ATOM 864 N N . ARG A 1 107 ? -5.773 -0.355 -4.014 1.00 93.06 107 ARG A N 1
ATOM 865 C CA . ARG A 1 107 ? -4.357 -0.004 -3.900 1.00 93.06 107 ARG A CA 1
ATOM 866 C C . ARG A 1 107 ? -3.499 -1.129 -4.450 1.00 93.06 107 ARG A C 1
ATOM 868 O O . ARG A 1 107 ? -3.495 -2.221 -3.899 1.00 93.06 107 ARG A O 1
ATOM 875 N N . ILE A 1 108 ? -2.728 -0.843 -5.491 1.00 95.06 108 ILE A N 1
ATOM 876 C CA . ILE A 1 108 ? -1.665 -1.721 -5.985 1.00 95.06 108 ILE A CA 1
ATOM 877 C C . ILE A 1 108 ? -0.443 -1.453 -5.098 1.00 95.06 108 ILE A C 1
ATOM 879 O O . ILE A 1 108 ? 0.238 -0.438 -5.266 1.00 95.06 108 ILE A O 1
ATOM 883 N N . ALA A 1 109 ? -0.219 -2.300 -4.095 1.00 96.00 109 ALA A N 1
ATOM 884 C CA . ALA A 1 109 ? 0.728 -2.022 -3.023 1.00 96.00 109 ALA A CA 1
ATOM 885 C C . ALA A 1 109 ? 2.130 -2.561 -3.335 1.00 96.00 109 ALA A C 1
ATOM 887 O O . ALA A 1 109 ? 2.323 -3.744 -3.623 1.00 96.00 109 ALA A O 1
ATOM 888 N N . PHE A 1 110 ? 3.123 -1.685 -3.207 1.00 96.38 110 PHE A N 1
ATOM 889 C CA . PHE A 1 110 ? 4.538 -1.994 -3.338 1.00 96.38 110 PHE A CA 1
ATOM 890 C C . PHE A 1 110 ? 5.268 -1.670 -2.034 1.00 96.38 110 PHE A C 1
ATOM 892 O O . PHE A 1 110 ? 5.360 -0.508 -1.619 1.00 96.38 110 PHE A O 1
ATOM 899 N N . GLN A 1 111 ? 5.843 -2.692 -1.405 1.00 96.19 111 GLN A N 1
ATOM 900 C CA . GLN A 1 111 ? 6.719 -2.525 -0.257 1.00 96.19 111 GLN A CA 1
ATOM 901 C C . GLN A 1 111 ? 8.062 -1.952 -0.711 1.00 96.19 111 GLN A C 1
ATOM 903 O O . GLN A 1 111 ? 8.765 -2.541 -1.530 1.00 96.19 111 GLN A O 1
ATOM 908 N N . ARG A 1 112 ? 8.472 -0.833 -0.118 1.00 95.12 112 ARG A N 1
ATOM 909 C CA . ARG A 1 112 ? 9.844 -0.323 -0.194 1.00 95.12 112 ARG A CA 1
ATOM 910 C C . ARG A 1 112 ? 10.769 -1.245 0.596 1.00 95.12 112 ARG A C 1
ATOM 912 O O . ARG A 1 112 ? 10.671 -1.311 1.821 1.00 95.12 112 ARG A O 1
ATOM 919 N N . VAL A 1 113 ? 11.698 -1.906 -0.085 1.00 95.56 113 VAL A N 1
ATOM 920 C CA . VAL A 1 113 ? 12.658 -2.823 0.541 1.00 95.56 113 VAL A CA 1
ATOM 921 C C . VAL A 1 113 ? 13.965 -2.085 0.813 1.00 95.56 113 VAL A C 1
ATOM 923 O O . VAL A 1 113 ? 14.562 -1.511 -0.100 1.00 95.56 113 VAL A O 1
ATOM 926 N N . LYS A 1 114 ? 14.409 -2.080 2.075 1.00 93.44 114 LYS A N 1
ATOM 927 C CA . LYS A 1 114 ? 15.692 -1.496 2.492 1.00 93.44 114 LYS A CA 1
ATOM 928 C C . LYS A 1 114 ? 16.814 -2.528 2.331 1.00 93.44 114 LYS A C 1
ATOM 930 O O . LYS A 1 114 ? 16.637 -3.689 2.682 1.00 93.44 114 LYS A O 1
ATOM 935 N N . GLY A 1 115 ? 17.964 -2.099 1.820 1.00 91.44 115 GLY A N 1
ATOM 936 C CA . GLY A 1 115 ? 19.209 -2.865 1.874 1.00 91.44 115 GLY A CA 1
ATOM 937 C C . GLY A 1 115 ? 19.922 -2.698 3.218 1.00 91.44 115 GLY A C 1
ATOM 938 O O . GLY A 1 115 ? 19.471 -1.952 4.087 1.00 91.44 115 GLY A O 1
ATOM 939 N N . TYR A 1 116 ? 21.082 -3.341 3.372 1.00 90.38 116 TYR A N 1
ATOM 940 C CA . TYR A 1 116 ? 21.871 -3.330 4.616 1.00 90.38 116 TYR A CA 1
ATOM 941 C C . TYR A 1 116 ? 22.282 -1.933 5.108 1.00 90.38 116 TYR A C 1
ATOM 943 O O . TYR A 1 116 ? 22.448 -1.721 6.302 1.00 90.38 116 TYR A O 1
ATOM 951 N N . ASN A 1 117 ? 22.415 -0.960 4.205 1.00 90.88 117 ASN A N 1
ATOM 952 C CA . ASN A 1 117 ? 22.745 0.431 4.534 1.00 90.88 117 ASN A CA 1
ATOM 953 C C . ASN A 1 117 ? 21.511 1.297 4.872 1.00 90.88 117 ASN A C 1
ATOM 955 O O . ASN A 1 117 ? 21.612 2.522 4.907 1.00 90.88 117 ASN A O 1
ATOM 959 N N . GLY A 1 118 ? 20.330 0.688 5.028 1.00 87.44 118 GLY A N 1
ATOM 960 C CA . GLY A 1 118 ? 19.068 1.375 5.309 1.00 87.44 118 GLY A CA 1
ATOM 961 C C . GLY A 1 118 ? 18.449 2.115 4.116 1.00 87.44 118 GLY A C 1
ATOM 962 O O . GLY A 1 118 ? 17.337 2.636 4.238 1.00 87.44 118 GLY A O 1
ATOM 963 N N . LYS A 1 119 ? 19.118 2.156 2.955 1.00 91.31 119 LYS A N 1
ATOM 964 C CA . LYS A 1 119 ? 18.585 2.773 1.731 1.00 91.31 119 LYS A CA 1
ATOM 965 C C . LYS A 1 119 ? 17.651 1.812 1.004 1.00 91.31 119 LYS A C 1
ATOM 967 O O . LYS A 1 119 ? 17.824 0.599 1.072 1.00 91.31 119 LYS A O 1
ATOM 972 N N . VAL A 1 120 ? 16.668 2.357 0.288 1.00 92.81 120 VAL A N 1
ATOM 973 C CA . VAL A 1 120 ? 15.778 1.558 -0.568 1.00 92.81 120 VAL A CA 1
ATOM 974 C C . VAL A 1 120 ? 16.592 0.956 -1.713 1.00 92.81 120 VAL A C 1
ATOM 976 O O . VAL A 1 120 ? 17.320 1.683 -2.383 1.00 92.81 120 VAL A O 1
ATOM 979 N N . VAL A 1 121 ? 16.472 -0.356 -1.919 1.00 95.31 121 VAL A N 1
ATOM 980 C CA . VAL A 1 121 ? 17.139 -1.110 -3.003 1.00 95.31 121 VAL A CA 1
ATOM 981 C C . VAL A 1 121 ? 16.164 -1.608 -4.071 1.00 95.31 121 VAL A C 1
ATOM 983 O O . VAL A 1 121 ? 16.579 -2.073 -5.134 1.00 95.31 121 VAL A O 1
ATOM 986 N N . GLY A 1 122 ? 14.869 -1.529 -3.782 1.00 96.19 122 GLY A N 1
ATOM 987 C CA . GLY A 1 122 ? 13.816 -1.876 -4.717 1.00 96.19 122 GLY A CA 1
ATOM 988 C C . GLY A 1 122 ? 12.456 -1.925 -4.052 1.00 96.19 122 GLY A C 1
ATOM 989 O O . GLY A 1 122 ? 12.269 -1.510 -2.901 1.00 96.19 122 GLY A O 1
ATOM 990 N N . TYR A 1 123 ? 11.511 -2.445 -4.817 1.00 96.19 123 TYR A N 1
ATOM 991 C CA . TYR A 1 123 ? 10.102 -2.452 -4.489 1.00 96.19 123 TYR A CA 1
ATOM 992 C C . TYR A 1 123 ? 9.553 -3.847 -4.731 1.00 96.19 123 TYR A C 1
ATOM 994 O O . TYR A 1 123 ? 9.704 -4.386 -5.824 1.00 96.19 123 TYR A O 1
ATOM 1002 N N . ARG A 1 124 ? 8.928 -4.438 -3.718 1.00 97.69 124 ARG A N 1
ATOM 1003 C CA . ARG A 1 124 ? 8.261 -5.733 -3.844 1.00 97.69 124 ARG A CA 1
ATOM 1004 C C . ARG A 1 124 ? 6.767 -5.515 -3.980 1.00 97.69 124 ARG A C 1
ATOM 1006 O O . ARG A 1 124 ? 6.192 -4.792 -3.172 1.00 97.69 124 ARG A O 1
ATOM 1013 N N . PHE A 1 125 ? 6.146 -6.110 -4.988 1.00 97.81 125 PHE A N 1
ATOM 1014 C CA . PHE A 1 125 ? 4.693 -6.090 -5.096 1.00 97.81 125 PHE A CA 1
ATOM 1015 C C . PHE A 1 125 ? 4.083 -7.022 -4.045 1.00 97.81 125 PHE A C 1
ATOM 1017 O O . PHE A 1 125 ? 4.396 -8.211 -4.001 1.00 97.81 125 PHE A O 1
ATOM 1024 N N . GLU A 1 126 ? 3.217 -6.474 -3.196 1.00 97.75 126 GLU A N 1
ATOM 1025 C CA . GLU A 1 126 ? 2.601 -7.210 -2.085 1.00 97.75 126 GLU A CA 1
ATOM 1026 C C . GLU A 1 126 ? 1.159 -7.627 -2.376 1.00 97.75 126 GLU A C 1
ATOM 1028 O O . GLU A 1 126 ? 0.594 -8.410 -1.615 1.00 97.75 126 GLU A O 1
ATOM 1033 N N . GLY A 1 127 ? 0.554 -7.122 -3.454 1.00 97.50 127 GLY A N 1
ATOM 1034 C CA . GLY A 1 127 ? -0.823 -7.418 -3.846 1.00 97.50 127 GLY A CA 1
ATOM 1035 C C . GLY A 1 127 ? -1.671 -6.173 -4.097 1.00 97.50 127 GLY A C 1
ATOM 1036 O O . GLY A 1 127 ? -1.204 -5.032 -4.026 1.00 97.50 127 GLY A O 1
ATOM 1037 N N . VAL A 1 128 ? -2.943 -6.417 -4.388 1.00 97.31 128 VAL A N 1
ATOM 1038 C CA . VAL A 1 128 ? -3.995 -5.404 -4.467 1.00 97.31 128 VAL A CA 1
ATOM 1039 C C . VAL A 1 128 ? -4.769 -5.410 -3.155 1.00 97.31 128 VAL A C 1
ATOM 1041 O O . VAL A 1 128 ? -5.113 -6.478 -2.650 1.00 97.31 128 VAL A O 1
ATOM 1044 N N . TYR A 1 129 ? -5.018 -4.228 -2.599 1.00 96.69 129 TYR A N 1
ATOM 1045 C CA . TYR A 1 129 ? -5.680 -4.049 -1.313 1.00 96.69 129 TYR A CA 1
ATOM 1046 C C . TYR A 1 129 ? -6.830 -3.055 -1.416 1.00 96.69 129 TYR A C 1
ATOM 1048 O O . TYR A 1 129 ? -6.739 -2.068 -2.143 1.00 96.69 129 TYR A O 1
ATOM 1056 N N . LYS A 1 130 ? -7.884 -3.269 -0.635 1.00 94.81 130 LYS A N 1
ATOM 1057 C CA . LYS A 1 130 ? -9.043 -2.383 -0.532 1.00 94.81 130 LYS A CA 1
ATOM 1058 C C . LYS A 1 130 ? -9.174 -1.858 0.887 1.00 94.81 130 LYS A C 1
ATOM 1060 O O . LYS A 1 130 ? -8.995 -2.607 1.843 1.00 94.81 130 LYS A O 1
ATOM 1065 N N . ILE A 1 131 ? -9.532 -0.585 1.035 1.00 92.25 131 ILE A N 1
ATOM 1066 C CA . ILE A 1 131 ? -9.859 -0.022 2.349 1.00 92.25 131 ILE A CA 1
ATOM 1067 C C . ILE A 1 131 ? -11.171 -0.651 2.818 1.00 92.25 131 ILE A C 1
ATOM 1069 O O . ILE A 1 131 ? -12.217 -0.421 2.213 1.00 92.25 131 ILE A O 1
ATOM 1073 N N . THR A 1 132 ? -11.121 -1.436 3.892 1.00 92.31 132 THR A N 1
ATOM 1074 C CA . THR A 1 132 ? -12.312 -2.079 4.473 1.00 92.31 132 THR A CA 1
ATOM 1075 C C . THR A 1 132 ? -12.775 -1.390 5.743 1.00 92.31 132 THR A C 1
ATOM 1077 O O . THR A 1 132 ? -13.959 -1.435 6.077 1.00 92.31 132 THR A O 1
ATOM 1080 N N . ARG A 1 133 ? -11.864 -0.708 6.445 1.00 90.94 133 ARG A N 1
ATOM 1081 C CA . ARG A 1 133 ? -12.185 -0.017 7.692 1.00 90.94 133 ARG A CA 1
ATOM 1082 C C . ARG A 1 133 ? -11.352 1.240 7.877 1.00 90.94 133 ARG A C 1
ATOM 1084 O O . ARG A 1 133 ? -10.133 1.215 7.722 1.00 90.94 133 ARG A O 1
ATOM 1091 N N . THR A 1 134 ? -12.018 2.304 8.313 1.00 91.69 134 THR A N 1
ATOM 1092 C CA . THR A 1 134 ? -11.385 3.516 8.842 1.00 91.69 134 THR A CA 1
ATOM 1093 C C . THR A 1 134 ? -11.737 3.644 10.318 1.00 91.69 134 THR A C 1
ATOM 1095 O O . THR A 1 134 ? -12.881 3.413 10.710 1.00 91.69 134 THR A O 1
ATOM 1098 N N . ILE A 1 135 ? -10.746 3.967 11.142 1.00 90.75 135 ILE A N 1
ATOM 1099 C CA . ILE A 1 135 ? -10.854 4.032 12.597 1.00 90.75 135 ILE A CA 1
ATOM 1100 C C . ILE A 1 135 ? -10.699 5.488 13.028 1.00 90.75 135 ILE A C 1
ATOM 1102 O O . ILE A 1 135 ? -9.695 6.136 12.715 1.00 90.75 135 ILE A O 1
ATOM 1106 N N . TYR A 1 136 ? -11.693 5.966 13.772 1.00 90.56 136 TYR A N 1
ATOM 1107 C CA . TYR A 1 136 ? -11.702 7.281 14.397 1.00 90.56 136 TYR A CA 1
ATOM 1108 C C . TYR A 1 136 ? -11.799 7.138 15.917 1.00 90.56 136 TYR A C 1
ATOM 1110 O O . TYR A 1 136 ? -12.489 6.245 16.407 1.00 90.56 136 TYR A O 1
ATOM 1118 N N . GLU A 1 137 ? -11.152 8.042 16.642 1.00 88.88 137 GLU A N 1
ATOM 1119 C CA . GLU A 1 137 ? -11.237 8.184 18.098 1.00 88.88 137 GLU A CA 1
ATOM 1120 C C . GLU A 1 137 ? -11.487 9.661 18.407 1.00 88.88 137 GLU A C 1
ATOM 1122 O O . GLU A 1 137 ? -10.808 10.530 17.859 1.00 88.88 137 GLU A O 1
ATOM 1127 N N . ASP A 1 138 ? -12.522 9.965 19.191 1.00 90.06 138 ASP A N 1
ATOM 1128 C CA . ASP A 1 138 ? -12.954 11.339 19.497 1.00 90.06 138 ASP A CA 1
ATOM 1129 C C . ASP A 1 138 ? -13.099 12.247 18.255 1.00 90.06 138 ASP A C 1
ATOM 1131 O O . ASP A 1 138 ? -12.726 13.422 18.251 1.00 90.06 138 ASP A O 1
ATOM 1135 N N . GLY A 1 139 ? -13.606 11.680 17.153 1.00 85.38 139 GLY A N 1
ATOM 1136 C CA . GLY A 1 139 ? -13.786 12.378 15.874 1.00 85.38 139 GLY A CA 1
ATOM 1137 C C . GLY A 1 139 ? -12.494 12.625 15.083 1.00 85.38 139 GLY A C 1
ATOM 1138 O O . GLY A 1 139 ? -12.531 13.263 14.031 1.00 85.38 139 GLY A O 1
ATOM 1139 N N . LYS A 1 140 ? -11.351 12.119 15.554 1.00 88.19 140 LYS A N 1
ATOM 1140 C CA . LYS A 1 140 ? -10.040 12.239 14.906 1.00 88.19 140 LYS A CA 1
ATOM 1141 C C . LYS A 1 140 ? -9.684 10.947 14.190 1.00 88.19 140 LYS A C 1
ATOM 1143 O O . LYS A 1 140 ? -9.934 9.863 14.703 1.00 88.19 140 LYS A O 1
ATOM 1148 N N . PHE A 1 141 ? -9.093 11.057 13.005 1.00 90.94 141 PHE A N 1
ATOM 1149 C CA . PHE A 1 141 ? -8.592 9.899 12.273 1.00 90.94 141 PHE A CA 1
ATOM 1150 C C . PHE A 1 141 ? -7.404 9.286 13.016 1.00 90.94 141 PHE A C 1
ATOM 1152 O O . PHE A 1 141 ? -6.458 10.001 13.346 1.00 90.94 141 PHE A O 1
ATOM 1159 N N . ILE A 1 142 ? -7.427 7.970 13.214 1.00 90.75 142 ILE A N 1
ATOM 1160 C CA . ILE A 1 142 ? -6.335 7.237 13.864 1.00 90.75 142 ILE A CA 1
ATOM 1161 C C . ILE A 1 142 ? -5.668 6.280 12.883 1.00 90.75 142 ILE A C 1
ATOM 1163 O O . ILE A 1 142 ? -4.442 6.273 12.753 1.00 90.75 142 ILE A O 1
ATOM 1167 N N . ALA A 1 143 ? -6.463 5.463 12.188 1.00 93.31 143 ALA A N 1
ATOM 1168 C CA . ALA A 1 143 ? -5.926 4.407 11.342 1.00 93.31 143 ALA A CA 1
ATOM 1169 C C . ALA A 1 143 ? -6.897 3.923 10.258 1.00 93.31 143 ALA A C 1
ATOM 1171 O O . ALA A 1 143 ? -8.096 4.207 10.281 1.00 93.31 143 ALA A O 1
ATOM 1172 N N . ARG A 1 144 ? -6.369 3.123 9.332 1.00 93.12 144 ARG A N 1
ATOM 1173 C CA . ARG A 1 144 ? -7.100 2.334 8.341 1.00 93.12 144 ARG A CA 1
ATOM 1174 C C . ARG A 1 144 ? -6.598 0.911 8.275 1.00 93.12 144 ARG A C 1
ATOM 1176 O O . ARG A 1 144 ? -5.440 0.619 8.568 1.00 93.12 144 ARG A O 1
ATOM 1183 N N . ILE A 1 145 ? -7.485 0.053 7.795 1.00 94.38 145 ILE A N 1
ATOM 1184 C CA . ILE A 1 145 ? -7.178 -1.319 7.425 1.00 94.38 145 ILE A CA 1
ATOM 1185 C C . ILE A 1 145 ? -7.437 -1.464 5.934 1.00 94.38 145 ILE A C 1
ATOM 1187 O O . ILE A 1 145 ? -8.538 -1.192 5.445 1.00 94.38 145 ILE A O 1
ATOM 1191 N N . HIS A 1 146 ? -6.391 -1.882 5.231 1.00 95.44 146 HIS A N 1
ATOM 1192 C CA . HIS A 1 146 ? -6.434 -2.235 3.823 1.00 95.44 146 HIS A CA 1
ATOM 1193 C C . HIS A 1 146 ? -6.354 -3.756 3.730 1.00 95.44 146 HIS A C 1
ATOM 1195 O O . HIS A 1 146 ? -5.309 -4.322 4.037 1.00 95.44 146 HIS A O 1
ATOM 1201 N N . GLU A 1 147 ? -7.430 -4.433 3.349 1.00 96.25 147 GLU A N 1
ATOM 1202 C CA . GLU A 1 147 ? -7.436 -5.892 3.198 1.00 96.25 147 GLU A CA 1
ATOM 1203 C C . GLU A 1 147 ? -7.069 -6.297 1.784 1.00 96.25 147 GLU A C 1
ATOM 1205 O O . GLU A 1 147 ? -7.498 -5.674 0.811 1.00 96.25 147 GLU A O 1
ATOM 1210 N N . LYS A 1 148 ? -6.295 -7.372 1.670 1.00 97.31 148 LYS A N 1
ATOM 1211 C CA . LYS A 1 148 ? -5.890 -7.906 0.380 1.00 97.31 148 LYS A CA 1
ATOM 1212 C C . LYS A 1 14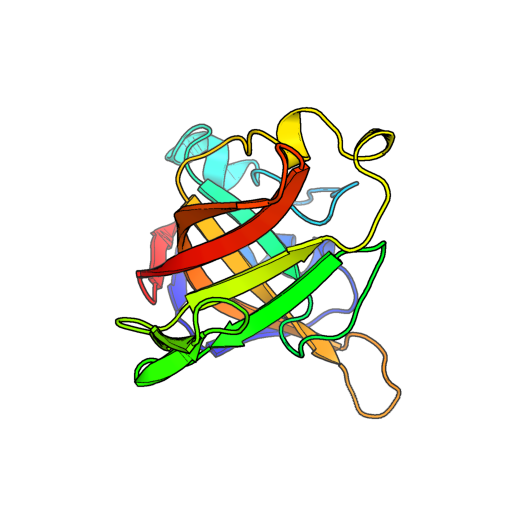8 ? -7.090 -8.455 -0.389 1.00 97.31 148 LYS A C 1
ATOM 1214 O O . LYS A 1 148 ? -7.888 -9.233 0.144 1.00 97.31 148 LYS A O 1
ATOM 1219 N N . THR A 1 149 ? -7.189 -8.075 -1.657 1.00 96.50 149 THR A N 1
ATOM 1220 C CA . THR A 1 149 ? -8.217 -8.536 -2.597 1.00 96.50 149 THR A CA 1
ATOM 1221 C C . THR A 1 149 ? -7.643 -9.401 -3.714 1.00 96.50 149 THR A C 1
ATOM 1223 O O . THR A 1 149 ? -8.356 -10.257 -4.232 1.00 96.50 149 THR A O 1
ATOM 1226 N N . SER A 1 150 ? -6.358 -9.247 -4.053 1.00 96.81 150 SER A N 1
ATOM 1227 C CA . SER A 1 150 ? -5.691 -10.072 -5.067 1.00 96.81 150 SER A CA 1
ATOM 1228 C C . SER A 1 150 ? -4.176 -10.159 -4.852 1.00 96.81 150 SER A C 1
ATOM 1230 O O . SER A 1 150 ? -3.533 -9.180 -4.477 1.00 96.81 150 SER A O 1
ATOM 1232 N N . ASP A 1 151 ? -3.586 -11.312 -5.173 1.00 97.69 151 ASP A N 1
ATOM 1233 C CA . ASP A 1 151 ? -2.126 -11.513 -5.253 1.00 97.69 151 ASP A CA 1
ATOM 1234 C C . ASP A 1 151 ? -1.546 -11.108 -6.612 1.00 97.69 151 ASP A C 1
ATOM 1236 O O . ASP A 1 151 ? -0.343 -11.201 -6.852 1.00 97.69 151 ASP A O 1
ATOM 1240 N N . ILE A 1 152 ? -2.411 -10.712 -7.541 1.00 97.12 152 ILE A N 1
ATOM 1241 C CA . ILE A 1 152 ? -2.085 -10.518 -8.946 1.00 97.12 152 ILE A CA 1
ATOM 1242 C C . ILE A 1 152 ? -2.692 -9.204 -9.421 1.00 97.12 152 ILE A C 1
ATOM 1244 O O . ILE A 1 152 ? -3.866 -8.926 -9.176 1.00 97.12 152 ILE A O 1
ATOM 1248 N N . PHE A 1 153 ? -1.919 -8.439 -10.186 1.00 96.19 153 PHE A N 1
ATOM 1249 C CA . PHE A 1 153 ? -2.427 -7.303 -10.946 1.00 96.19 153 PHE A CA 1
ATOM 1250 C C . PHE A 1 153 ? -2.122 -7.483 -12.435 1.00 96.19 153 PHE A C 1
ATOM 1252 O O . PHE A 1 153 ? -1.005 -7.840 -12.813 1.00 96.19 153 PHE A O 1
ATOM 1259 N N . SER A 1 154 ? -3.125 -7.256 -13.284 1.00 92.25 154 SER A N 1
ATOM 1260 C CA . SER A 1 154 ? -2.991 -7.387 -14.738 1.00 92.25 154 SER A CA 1
ATOM 1261 C C . SER A 1 154 ? -3.099 -6.021 -15.403 1.00 92.25 154 SER A C 1
ATOM 1263 O O . SER A 1 154 ? -4.067 -5.300 -15.184 1.00 92.25 154 SER A O 1
ATOM 1265 N N . LEU A 1 155 ? -2.117 -5.692 -16.237 1.00 84.00 155 LEU A N 1
ATOM 1266 C CA . LEU A 1 155 ? -2.055 -4.502 -17.089 1.00 84.00 155 LEU A CA 1
ATOM 1267 C C . LEU A 1 155 ? -2.396 -4.790 -18.529 1.00 84.00 155 LEU A C 1
ATOM 1269 O O . LEU A 1 155 ? -2.088 -5.905 -19.024 1.00 84.00 155 LEU A O 1
#

Sequence (155 aa):
MQIKQGDFFRGTTIQDCCSQAFGCDALPMRAYFIPKTVRERYGDHYYAWFVFMDGSVKNNWSNQFIAKSQIIPFLKVPAERDCIFEAYSGLQADMTKHEKDPLGEERIAFQRVKGYNGKVVGYRFEGVYKITRTIYEDGKFIARIHEKTSDIFSL

pLDDT: mean 89.77, std 8.47, range [56.88, 97.81]

Radius of gyration: 15.2 Å; chains: 1; bounding box: 36×34×39 Å